Protein AF-A0A8X6I2D7-F1 (afdb_monomer)

Secondary structure (DSSP, 8-state):
--------------PPPEEEE-SS-TTSPPEEEGGGTEEEE---SSHHHHHHHHHHHHHH--S----

InterPro domains:
  IPR000569 HECT domain [PF00632] (15-66)
  IPR000569 HECT domain [PS50237] (1-67)
  IPR035983 HECT, E3 ligase catalytic domain [SSF56204] (17-60)
  IPR050409 E3 ubiquitin-protein ligase [PTHR11254] (7-64)

Structure (mmCIF, N/CA/C/O backbone):
data_AF-A0A8X6I2D7-F1
#
_entry.id   AF-A0A8X6I2D7-F1
#
loop_
_atom_site.group_PDB
_atom_site.id
_atom_site.type_symbol
_atom_site.label_atom_id
_atom_site.label_alt_id
_atom_site.label_comp_id
_atom_site.label_asym_id
_atom_site.label_entity_id
_atom_site.label_seq_id
_atom_site.pdbx_PDB_ins_code
_atom_site.Cartn_x
_atom_site.Cartn_y
_atom_site.Cartn_z
_atom_site.occupancy
_atom_site.B_iso_or_equiv
_atom_site.auth_seq_id
_atom_site.auth_comp_id
_atom_site.auth_asym_id
_atom_site.auth_atom_id
_atom_site.pdbx_PDB_model_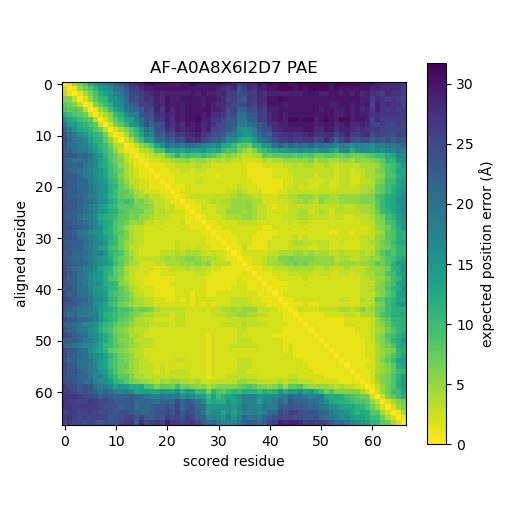num
ATOM 1 N N . MET A 1 1 ? 26.767 -28.928 -28.780 1.00 47.84 1 MET A N 1
ATOM 2 C CA . MET A 1 1 ? 27.414 -27.823 -28.043 1.00 47.84 1 MET A CA 1
ATOM 3 C C . MET A 1 1 ? 27.019 -26.526 -28.720 1.00 47.84 1 MET A C 1
ATOM 5 O O . MET A 1 1 ? 27.516 -26.255 -29.801 1.00 47.84 1 MET A O 1
ATOM 9 N N . ASN A 1 2 ? 26.067 -25.791 -28.148 1.00 42.75 2 ASN A N 1
ATOM 10 C CA . ASN A 1 2 ? 25.739 -24.436 -28.582 1.00 42.75 2 ASN A CA 1
ATOM 11 C C . ASN A 1 2 ? 26.237 -23.489 -27.479 1.00 42.75 2 ASN A C 1
ATOM 13 O O . ASN A 1 2 ? 25.660 -23.502 -26.390 1.00 42.75 2 ASN A O 1
ATOM 17 N N . PRO A 1 3 ? 27.352 -22.772 -27.687 1.00 59.66 3 PRO A N 1
ATOM 18 C CA . PRO A 1 3 ? 27.828 -21.782 -26.745 1.00 59.66 3 PRO A CA 1
ATOM 19 C C . PRO A 1 3 ? 27.248 -20.430 -27.152 1.00 59.66 3 PRO A C 1
ATOM 21 O O . PRO A 1 3 ? 27.546 -19.954 -28.239 1.00 59.66 3 PRO A O 1
ATOM 24 N N . SER A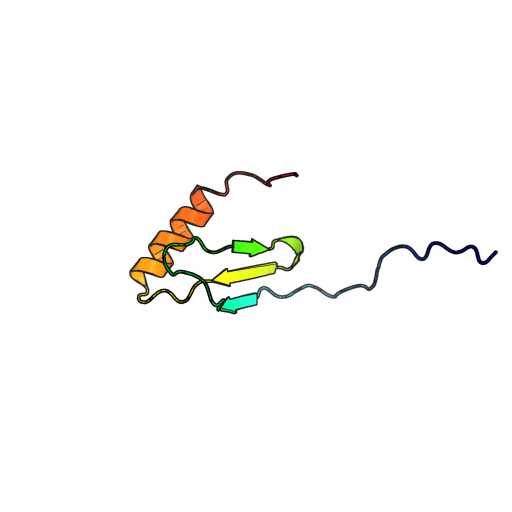 1 4 ? 26.447 -19.804 -26.294 1.00 47.66 4 SER A N 1
ATOM 25 C CA . SER A 1 4 ? 26.341 -18.341 -26.193 1.00 47.66 4 SER A CA 1
ATOM 26 C C . SER A 1 4 ? 25.459 -17.991 -25.006 1.00 47.66 4 SER A C 1
ATOM 28 O O . SER A 1 4 ? 24.234 -18.062 -25.055 1.00 47.66 4 SER A O 1
ATOM 30 N N . ILE A 1 5 ? 26.130 -17.636 -23.919 1.00 58.16 5 ILE A N 1
ATOM 31 C CA . ILE A 1 5 ? 25.552 -16.981 -22.759 1.00 58.16 5 ILE A CA 1
ATOM 32 C C . ILE A 1 5 ? 25.044 -15.607 -23.239 1.00 58.16 5 ILE A C 1
ATOM 34 O O . ILE A 1 5 ? 25.815 -14.715 -23.582 1.00 58.16 5 ILE A O 1
ATOM 38 N N . GLY A 1 6 ? 23.729 -15.473 -23.400 1.00 45.56 6 GLY A N 1
ATOM 39 C CA . GLY A 1 6 ? 23.088 -14.218 -23.783 1.00 45.56 6 GLY A CA 1
ATOM 40 C C . GLY A 1 6 ? 22.831 -13.389 -22.537 1.00 45.56 6 GLY A C 1
ATOM 41 O O . GLY A 1 6 ? 21.780 -13.520 -21.916 1.00 45.56 6 GLY A O 1
ATOM 42 N N . GLY A 1 7 ? 23.825 -12.594 -22.146 1.00 43.06 7 GLY A N 1
ATOM 43 C CA . GLY A 1 7 ? 23.721 -11.641 -21.052 1.00 43.06 7 GLY A CA 1
ATOM 44 C C . GLY A 1 7 ? 22.519 -10.706 -21.197 1.00 43.06 7 GLY A C 1
ATOM 45 O O . GLY A 1 7 ? 22.118 -10.316 -22.292 1.00 43.06 7 GLY A O 1
ATOM 46 N N . SER A 1 8 ? 21.972 -10.365 -20.034 1.00 61.31 8 SER A N 1
ATOM 47 C CA . SER A 1 8 ? 21.051 -9.270 -19.753 1.00 61.31 8 SER A CA 1
ATOM 48 C C . SER A 1 8 ? 21.176 -8.078 -20.702 1.00 61.31 8 SER A C 1
ATOM 50 O O . SER A 1 8 ? 22.277 -7.568 -20.893 1.00 61.31 8 SER A O 1
ATOM 52 N N . THR A 1 9 ? 20.040 -7.586 -21.196 1.00 50.53 9 THR A N 1
ATOM 53 C CA . THR A 1 9 ? 19.639 -6.161 -21.263 1.00 50.53 9 THR A CA 1
ATOM 54 C C . THR A 1 9 ? 18.524 -6.011 -22.296 1.00 50.53 9 THR A C 1
ATOM 56 O O . THR A 1 9 ? 18.648 -5.350 -23.322 1.00 50.53 9 THR A O 1
ATOM 59 N N . GLY A 1 10 ? 17.364 -6.605 -22.003 1.00 50.84 10 GLY A N 1
ATOM 60 C CA . GLY A 1 10 ? 16.131 -6.000 -22.489 1.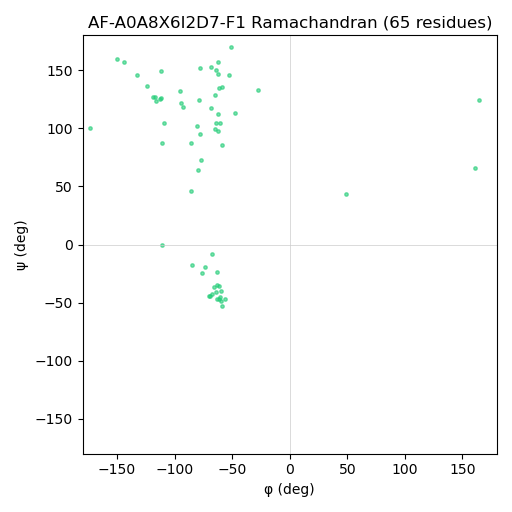00 50.84 10 GLY A CA 1
ATOM 61 C C . GLY A 1 10 ? 16.025 -4.659 -21.778 1.00 50.84 10 GLY A C 1
ATOM 62 O O . GLY A 1 10 ? 15.704 -4.635 -20.592 1.00 50.84 10 GLY A O 1
ATOM 63 N N . ALA A 1 11 ? 16.409 -3.579 -22.457 1.00 51.91 11 ALA A N 1
ATOM 64 C CA . ALA A 1 11 ? 16.289 -2.216 -21.971 1.00 51.91 11 ALA A CA 1
ATOM 65 C C . ALA A 1 11 ? 14.810 -1.929 -21.681 1.00 51.91 11 ALA A C 1
ATOM 67 O O . ALA A 1 11 ? 14.066 -1.451 -22.534 1.00 51.91 11 ALA A O 1
ATOM 68 N N . ALA A 1 12 ? 14.357 -2.278 -20.478 1.00 63.09 12 ALA A N 1
ATOM 69 C CA . ALA A 1 12 ? 13.132 -1.731 -19.943 1.00 63.09 12 ALA A CA 1
ATOM 70 C C . ALA A 1 12 ? 13.399 -0.231 -19.839 1.00 63.09 12 ALA A C 1
ATOM 72 O O . ALA A 1 12 ? 14.280 0.186 -19.086 1.00 63.09 12 ALA A O 1
ATOM 73 N N . GLY A 1 13 ? 12.698 0.563 -20.651 1.00 69.75 13 GLY A N 1
ATOM 74 C CA . GLY A 1 13 ? 12.703 2.016 -20.518 1.00 69.75 13 GLY A CA 1
ATOM 75 C C . GLY A 1 13 ? 12.406 2.442 -19.072 1.00 69.75 13 GLY A C 1
ATOM 76 O O . GLY A 1 13 ? 12.027 1.600 -18.251 1.00 69.75 13 GLY A O 1
ATOM 77 N N . PRO A 1 14 ? 12.581 3.732 -18.734 1.00 74.62 14 PRO A N 1
ATOM 78 C CA . PRO A 1 14 ? 12.411 4.217 -17.367 1.00 74.62 14 PRO A CA 1
ATOM 79 C C . PRO A 1 14 ? 11.098 3.691 -16.776 1.00 74.62 14 PRO A C 1
ATOM 81 O O . PRO A 1 14 ? 10.013 3.998 -17.274 1.00 74.62 14 PRO A O 1
ATOM 84 N N . ARG A 1 15 ? 11.203 2.826 -15.756 1.00 79.19 15 ARG A N 1
ATOM 85 C CA . ARG A 1 15 ? 10.029 2.237 -15.110 1.00 79.19 15 ARG A CA 1
ATOM 86 C C . ARG A 1 15 ? 9.316 3.347 -14.358 1.00 79.19 15 ARG A C 1
ATOM 88 O O . ARG A 1 15 ? 9.898 3.949 -13.458 1.00 79.19 15 ARG A O 1
ATOM 95 N N . LEU A 1 16 ? 8.081 3.632 -14.754 1.00 88.69 16 LEU A N 1
ATOM 96 C CA . LEU A 1 16 ? 7.260 4.618 -14.067 1.00 88.69 16 LEU A CA 1
ATOM 97 C C . LEU A 1 16 ? 6.971 4.154 -12.643 1.00 88.69 16 LEU A C 1
ATOM 99 O O . LEU A 1 16 ? 6.881 2.955 -12.372 1.00 88.69 16 LEU A O 1
ATOM 103 N N . PHE A 1 17 ? 6.801 5.124 -11.754 1.00 92.62 17 PHE A N 1
ATOM 104 C CA . PHE A 1 17 ? 6.308 4.846 -10.421 1.00 92.62 17 PHE A CA 1
ATOM 105 C C . PHE A 1 17 ? 4.868 4.321 -10.495 1.00 92.62 17 PHE A C 1
ATOM 107 O O . PHE A 1 17 ? 4.018 4.928 -11.147 1.00 92.62 17 PHE A O 1
ATOM 114 N N . THR A 1 18 ? 4.599 3.190 -9.848 1.00 94.88 18 THR A N 1
ATOM 115 C CA . THR A 1 18 ? 3.292 2.520 -9.870 1.00 94.88 18 THR A CA 1
ATOM 116 C C . THR A 1 18 ? 2.845 2.129 -8.466 1.00 94.88 18 THR A C 1
ATOM 118 O O . THR A 1 18 ? 3.657 1.775 -7.612 1.00 94.88 18 THR A O 1
ATOM 121 N N . ILE A 1 19 ? 1.535 2.186 -8.229 1.00 95.06 19 ILE A N 1
ATOM 122 C CA . ILE A 1 19 ? 0.909 1.766 -6.972 1.00 95.06 19 ILE A CA 1
ATOM 123 C C . ILE A 1 19 ? -0.050 0.627 -7.287 1.00 95.06 19 ILE A C 1
ATOM 125 O O . ILE A 1 19 ? -0.891 0.753 -8.177 1.00 95.06 19 ILE A O 1
ATOM 129 N N . HIS A 1 20 ? 0.097 -0.489 -6.585 1.00 95.31 20 HIS A N 1
ATOM 130 C CA . HIS A 1 20 ? -0.715 -1.683 -6.771 1.00 95.31 20 HIS A CA 1
ATOM 131 C C . HIS A 1 20 ? -1.503 -1.969 -5.499 1.00 95.31 20 HIS A C 1
ATOM 133 O O . HIS A 1 20 ? -0.926 -2.083 -4.422 1.00 95.31 20 HIS A O 1
ATOM 139 N N . LEU A 1 21 ? -2.816 -2.127 -5.634 1.00 94.94 21 LEU A N 1
ATOM 140 C CA . LEU A 1 21 ? -3.642 -2.665 -4.561 1.00 94.94 21 LEU A CA 1
ATOM 141 C C . LEU A 1 21 ? -3.469 -4.188 -4.537 1.00 94.94 21 LEU A C 1
ATOM 143 O O . LEU A 1 21 ? -3.675 -4.839 -5.562 1.00 94.94 21 LEU A O 1
ATOM 147 N N . ILE A 1 22 ? -3.075 -4.749 -3.397 1.00 94.88 22 ILE A N 1
ATOM 148 C CA . ILE A 1 22 ? -2.883 -6.196 -3.231 1.00 94.88 22 ILE A CA 1
ATOM 149 C C . ILE A 1 22 ? -3.932 -6.784 -2.296 1.00 94.88 22 ILE A C 1
ATOM 151 O O . ILE A 1 22 ? -4.365 -6.128 -1.355 1.00 94.88 22 ILE A O 1
ATOM 155 N N . ASP A 1 23 ? -4.297 -8.042 -2.524 1.00 92.88 23 ASP A N 1
ATOM 156 C CA . ASP A 1 23 ? -5.123 -8.799 -1.587 1.00 92.88 23 ASP A CA 1
ATOM 157 C C . ASP A 1 23 ? -4.241 -9.282 -0.424 1.00 92.88 23 ASP A C 1
ATOM 159 O O . ASP A 1 23 ? -3.484 -10.248 -0.537 1.00 92.88 23 ASP A O 1
ATOM 163 N N . ALA A 1 24 ? -4.237 -8.515 0.664 1.00 90.12 24 ALA A N 1
ATOM 164 C CA . ALA A 1 24 ? -3.450 -8.775 1.863 1.00 90.12 24 ALA A CA 1
ATOM 165 C C . ALA A 1 24 ? -4.167 -8.226 3.101 1.00 90.12 24 ALA A C 1
ATOM 167 O O . ALA A 1 24 ? -4.996 -7.323 2.994 1.00 90.12 24 ALA A O 1
ATOM 168 N N . ASN A 1 25 ? -3.816 -8.734 4.289 1.00 91.69 25 ASN A N 1
ATOM 169 C CA . ASN A 1 25 ? -4.364 -8.200 5.536 1.00 91.69 25 ASN A CA 1
ATOM 170 C C . ASN A 1 25 ? -4.029 -6.702 5.679 1.00 91.69 25 ASN A C 1
ATOM 172 O O . ASN A 1 25 ? -2.886 -6.293 5.467 1.00 91.69 25 ASN A O 1
ATOM 176 N N . THR A 1 26 ? -5.017 -5.905 6.088 1.00 92.00 26 THR A N 1
ATOM 177 C CA . THR A 1 26 ? -4.905 -4.458 6.312 1.00 92.00 26 THR A CA 1
ATOM 178 C C . THR A 1 26 ? -4.006 -4.090 7.495 1.00 92.00 26 THR A C 1
ATOM 180 O O . THR A 1 26 ? -3.717 -2.915 7.693 1.00 92.00 26 THR A O 1
ATOM 183 N N . ASP A 1 27 ? -3.556 -5.058 8.294 1.00 91.06 27 ASP A N 1
ATOM 184 C CA . ASP A 1 27 ? -2.584 -4.816 9.369 1.00 91.06 27 ASP A CA 1
ATOM 185 C C . ASP A 1 27 ? -1.127 -4.847 8.892 1.00 91.06 27 ASP A C 1
ATOM 187 O O . ASP A 1 27 ? -0.246 -4.320 9.581 1.00 91.06 27 ASP A O 1
ATOM 191 N N . ASN A 1 28 ? -0.881 -5.423 7.710 1.00 91.38 28 ASN A N 1
ATOM 192 C CA . ASN A 1 28 ? 0.441 -5.481 7.094 1.00 91.38 28 ASN A CA 1
ATOM 193 C C . ASN A 1 28 ? 0.907 -4.089 6.655 1.00 91.38 28 ASN A C 1
ATOM 195 O O . ASN A 1 28 ? 0.097 -3.230 6.324 1.00 91.38 28 ASN A O 1
ATOM 199 N N . LEU A 1 29 ? 2.224 -3.891 6.604 1.00 93.44 29 LEU A N 1
ATOM 200 C CA . LEU A 1 29 ? 2.833 -2.681 6.054 1.00 93.44 29 LEU A CA 1
ATOM 201 C C . LEU A 1 29 ? 2.846 -2.707 4.515 1.00 93.44 29 LEU A C 1
ATOM 203 O O . LEU A 1 29 ? 2.916 -3.794 3.923 1.00 93.44 29 LEU A O 1
ATOM 207 N N . PRO A 1 30 ? 2.812 -1.534 3.851 1.00 93.75 30 PRO A N 1
ATOM 208 C CA . PRO A 1 30 ? 3.028 -1.463 2.411 1.00 93.75 30 PRO A CA 1
ATOM 209 C C . PRO A 1 30 ? 4.440 -1.944 2.055 1.00 93.75 30 PRO A C 1
ATOM 211 O O . PRO A 1 30 ? 5.393 -1.739 2.809 1.00 93.75 30 PRO A O 1
ATOM 214 N N . LYS A 1 31 ? 4.583 -2.579 0.890 1.00 91.94 31 LYS A N 1
ATOM 215 C CA . LYS A 1 31 ? 5.862 -3.133 0.422 1.00 91.94 31 LYS A CA 1
ATOM 216 C C . LYS A 1 31 ? 6.370 -2.360 -0.783 1.00 91.94 31 LYS A C 1
ATOM 218 O O . LYS A 1 31 ? 5.667 -2.239 -1.785 1.00 91.94 31 LYS A O 1
ATOM 223 N N . ALA A 1 32 ? 7.603 -1.873 -0.702 1.00 91.75 32 ALA A N 1
ATOM 224 C CA . ALA A 1 32 ? 8.263 -1.194 -1.807 1.00 91.75 32 ALA A CA 1
ATOM 225 C C . ALA A 1 32 ? 9.139 -2.167 -2.606 1.00 91.75 32 ALA A C 1
ATOM 227 O O . ALA A 1 32 ? 9.969 -2.884 -2.054 1.00 91.75 32 ALA A O 1
ATOM 228 N N . HIS A 1 33 ? 8.995 -2.136 -3.927 1.00 90.06 33 HIS A N 1
ATOM 229 C CA . HIS A 1 33 ? 9.850 -2.836 -4.877 1.00 90.06 33 HIS A CA 1
ATOM 230 C C . HIS A 1 33 ? 10.673 -1.806 -5.646 1.00 90.06 33 HIS A C 1
ATOM 232 O O . HIS A 1 33 ? 10.271 -1.335 -6.715 1.00 90.06 33 HIS A O 1
ATOM 238 N N . THR A 1 34 ?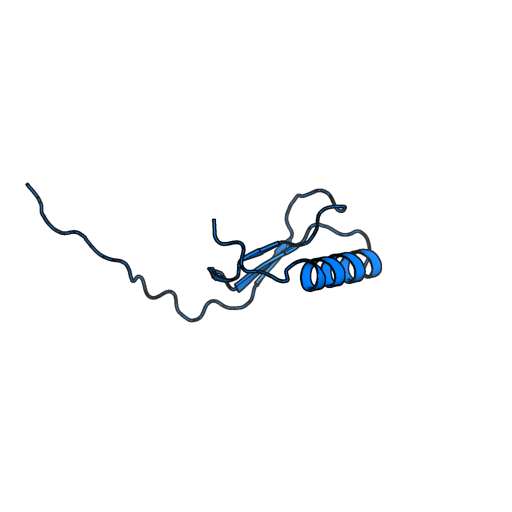 11.829 -1.439 -5.097 1.00 86.38 34 THR A N 1
ATOM 239 C CA . THR A 1 34 ? 12.691 -0.368 -5.629 1.00 86.38 34 THR A CA 1
ATOM 240 C C . THR A 1 34 ? 13.200 -0.668 -7.041 1.00 86.38 34 THR A C 1
ATOM 242 O O . THR A 1 34 ? 13.214 0.220 -7.885 1.00 86.38 34 THR A O 1
ATOM 245 N N . CYS A 1 35 ? 13.497 -1.932 -7.359 1.00 85.00 35 CYS A N 1
ATOM 246 C CA . CYS A 1 35 ? 13.891 -2.361 -8.708 1.00 85.00 35 CYS A CA 1
ATOM 247 C C . CYS A 1 35 ? 12.792 -2.152 -9.767 1.00 85.00 35 CYS A C 1
ATOM 249 O O . CYS A 1 35 ? 13.080 -2.064 -10.962 1.00 85.00 35 CYS A O 1
ATOM 251 N N . PHE A 1 36 ? 11.524 -2.100 -9.346 1.00 87.06 36 PHE A N 1
ATOM 252 C CA . PHE A 1 36 ? 10.371 -1.974 -10.237 1.00 87.06 36 PHE A CA 1
ATOM 253 C C . PHE A 1 36 ? 9.666 -0.619 -10.135 1.00 87.06 36 PHE A C 1
ATOM 255 O O . PHE A 1 36 ? 8.696 -0.420 -10.862 1.00 87.06 36 PHE A O 1
ATOM 262 N N . ASN A 1 37 ? 10.139 0.292 -9.274 1.00 89.12 37 ASN A N 1
ATOM 263 C CA . ASN A 1 37 ? 9.453 1.538 -8.923 1.00 89.12 37 ASN A CA 1
ATOM 264 C C . ASN A 1 37 ? 7.975 1.301 -8.559 1.00 89.12 37 ASN A C 1
ATOM 266 O O . ASN A 1 37 ? 7.089 2.023 -9.009 1.00 89.12 37 ASN A O 1
ATOM 270 N N . ARG A 1 38 ? 7.696 0.255 -7.774 1.00 93.25 38 ARG A N 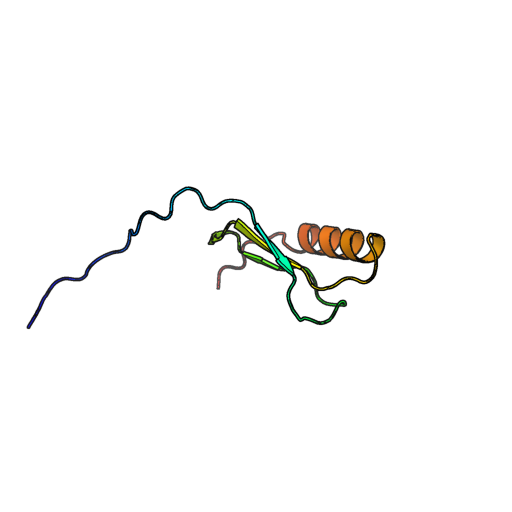1
ATOM 271 C CA . ARG A 1 38 ? 6.328 -0.160 -7.434 1.00 93.25 38 ARG A CA 1
ATOM 272 C C . ARG A 1 38 ? 6.114 -0.203 -5.928 1.00 93.25 38 ARG A C 1
ATOM 274 O O . ARG A 1 38 ? 6.957 -0.749 -5.221 1.00 93.25 38 ARG A O 1
ATOM 281 N N . ILE A 1 39 ? 4.983 0.309 -5.451 1.00 94.44 39 ILE A N 1
ATOM 282 C CA . ILE A 1 39 ? 4.525 0.120 -4.068 1.00 94.44 39 ILE A CA 1
ATOM 283 C C . ILE A 1 39 ? 3.262 -0.735 -4.071 1.00 94.44 39 ILE A C 1
ATOM 285 O O . ILE A 1 39 ? 2.274 -0.389 -4.719 1.00 94.44 39 ILE A O 1
ATOM 289 N N . ASP A 1 40 ? 3.295 -1.828 -3.318 1.00 95.06 40 ASP A N 1
ATOM 290 C CA . ASP A 1 40 ? 2.147 -2.696 -3.084 1.00 95.06 40 ASP A CA 1
ATOM 291 C C . ASP A 1 40 ? 1.462 -2.268 -1.774 1.00 95.06 40 ASP A C 1
ATOM 293 O O . ASP A 1 40 ? 2.089 -2.246 -0.710 1.00 95.06 40 ASP A O 1
ATOM 297 N N . ILE A 1 41 ? 0.181 -1.910 -1.859 1.00 95.06 41 ILE A N 1
ATOM 298 C CA . ILE A 1 41 ? -0.624 -1.349 -0.771 1.00 95.06 41 ILE A CA 1
ATOM 299 C C . ILE A 1 41 ? -1.775 -2.317 -0.436 1.00 95.06 41 ILE A C 1
ATOM 301 O O . ILE A 1 41 ? -2.560 -2.653 -1.327 1.00 95.06 41 ILE A O 1
ATOM 305 N N . PRO A 1 42 ? -1.897 -2.781 0.822 1.00 95.7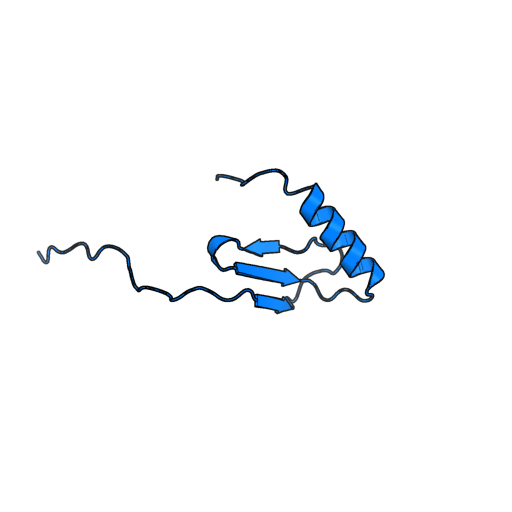5 42 PRO A N 1
ATOM 306 C CA . PRO A 1 42 ? -3.089 -3.476 1.313 1.00 95.75 42 PRO A CA 1
ATOM 307 C C . PRO A 1 42 ? -4.345 -2.584 1.264 1.00 95.75 42 PRO A C 1
ATOM 309 O O . PRO A 1 42 ? -4.223 -1.359 1.313 1.00 95.75 42 PRO A O 1
ATOM 312 N N . PRO A 1 43 ? -5.563 -3.150 1.225 1.00 95.69 43 PRO A N 1
ATOM 313 C CA . PRO A 1 43 ? -6.802 -2.387 1.112 1.00 95.69 43 PRO A CA 1
ATOM 314 C C . PRO A 1 43 ? -7.195 -1.754 2.453 1.00 95.69 43 PRO A C 1
ATOM 316 O O . PRO A 1 43 ? -8.119 -2.203 3.124 1.00 95.69 4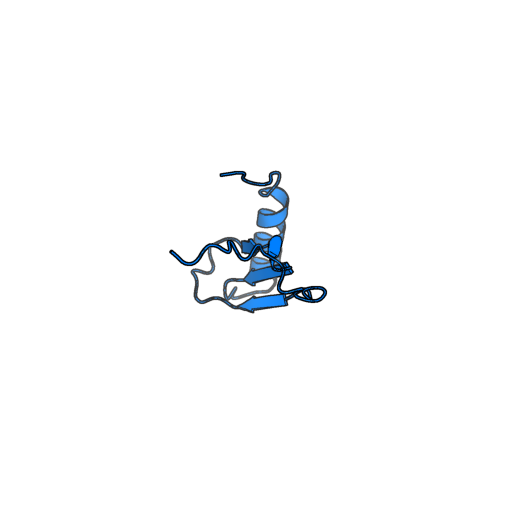3 PRO A O 1
ATOM 319 N N . TYR A 1 44 ? -6.471 -0.715 2.871 1.00 95.69 44 TYR A N 1
ATOM 320 C CA . TYR A 1 44 ? -6.762 0.005 4.108 1.00 95.69 44 TYR A CA 1
ATOM 321 C C . TYR A 1 44 ? -8.152 0.648 4.069 1.00 95.69 44 TYR A C 1
ATOM 323 O O . TYR A 1 44 ? -8.532 1.296 3.096 1.00 95.69 44 TYR A O 1
ATOM 331 N N . GLU A 1 45 ? -8.887 0.495 5.166 1.00 92.50 45 GLU A N 1
ATOM 332 C CA . GLU A 1 45 ? -10.285 0.925 5.282 1.00 92.50 45 GLU A CA 1
ATOM 333 C C . GLU A 1 45 ? -10.441 2.450 5.404 1.00 92.50 45 GLU A C 1
ATOM 335 O O . GLU A 1 45 ? -11.519 2.988 5.156 1.00 92.50 45 GLU A O 1
ATOM 340 N N . SER A 1 46 ? -9.370 3.160 5.777 1.00 95.94 46 SER A N 1
ATOM 341 C CA . SER A 1 46 ? -9.366 4.612 5.946 1.00 95.94 46 SER A CA 1
ATOM 342 C C . SER A 1 46 ? -8.045 5.248 5.511 1.00 95.94 46 SER A C 1
ATOM 344 O O . SER A 1 46 ? -6.984 4.616 5.506 1.00 95.94 46 SER A O 1
ATOM 346 N N . TYR A 1 47 ? -8.112 6.540 5.180 1.00 94.88 47 TYR A N 1
ATOM 347 C CA . TYR A 1 47 ? -6.930 7.354 4.892 1.00 94.88 47 TYR A CA 1
ATOM 348 C C . TYR A 1 47 ? -5.969 7.410 6.086 1.00 94.88 47 TYR A C 1
ATOM 350 O O . TYR A 1 47 ? -4.759 7.324 5.900 1.00 94.88 47 TYR A O 1
ATOM 358 N N . GLU A 1 48 ? -6.500 7.510 7.307 1.00 96.75 48 GLU A N 1
ATOM 359 C CA . GLU A 1 48 ? -5.698 7.555 8.535 1.00 96.75 48 GLU A CA 1
ATOM 360 C C . GLU A 1 48 ? -4.856 6.284 8.692 1.00 96.75 48 GLU A C 1
ATOM 362 O O . GLU A 1 48 ? -3.649 6.379 8.913 1.00 96.75 48 GLU A O 1
ATOM 367 N N . LYS A 1 49 ? -5.456 5.102 8.467 1.00 94.50 49 LYS A N 1
ATOM 368 C CA . LYS A 1 49 ? -4.739 3.818 8.522 1.00 94.50 49 LYS A CA 1
ATOM 369 C C . LYS A 1 49 ? -3.666 3.730 7.433 1.00 94.50 49 LYS A C 1
ATOM 371 O O . LYS A 1 49 ? -2.561 3.270 7.705 1.00 94.50 49 LYS A O 1
ATOM 376 N N . LEU A 1 50 ? -3.958 4.207 6.220 1.00 95.50 50 LEU A N 1
ATOM 377 C CA . LEU A 1 50 ? -2.971 4.270 5.138 1.00 95.50 50 LEU A CA 1
ATOM 378 C C . LEU A 1 50 ? -1.790 5.174 5.501 1.00 95.50 50 LEU A C 1
ATOM 380 O O . LEU A 1 50 ? -0.643 4.778 5.308 1.00 95.50 50 LEU A O 1
ATOM 384 N N . TYR A 1 51 ? -2.064 6.371 6.019 1.00 95.38 51 TYR A N 1
ATOM 385 C CA . TYR A 1 51 ? -1.040 7.346 6.381 1.00 95.38 51 TYR A CA 1
ATOM 386 C C . TYR A 1 51 ? -0.135 6.826 7.501 1.00 95.38 51 TYR A C 1
ATOM 388 O O . TYR A 1 51 ? 1.088 6.884 7.372 1.00 95.38 51 TYR A O 1
ATOM 396 N N . GLU A 1 52 ? -0.723 6.266 8.560 1.00 95.56 52 GLU A N 1
ATOM 397 C CA . GLU A 1 52 ? 0.013 5.672 9.677 1.00 95.56 52 GLU A CA 1
ATOM 398 C C . GLU A 1 52 ? 0.926 4.537 9.194 1.00 95.56 52 GLU A C 1
ATOM 400 O O . GLU A 1 52 ? 2.135 4.574 9.414 1.00 95.56 52 GLU A O 1
ATOM 405 N N . LYS A 1 53 ? 0.373 3.568 8.453 1.00 94.50 53 LYS A N 1
ATOM 406 C CA . LYS A 1 53 ? 1.122 2.399 7.965 1.00 94.50 53 LYS A CA 1
ATOM 407 C C . LYS A 1 53 ? 2.200 2.769 6.952 1.00 94.50 53 LYS A C 1
ATOM 409 O O . LYS A 1 53 ? 3.262 2.150 6.942 1.00 94.50 53 LYS A O 1
ATOM 414 N N . LEU A 1 54 ? 1.948 3.756 6.092 1.00 94.00 54 LEU A N 1
ATOM 415 C CA . LEU A 1 54 ? 2.939 4.239 5.133 1.00 94.00 54 LEU A CA 1
ATOM 416 C C . LEU A 1 54 ? 4.084 4.969 5.835 1.00 94.00 54 LEU A C 1
ATOM 418 O O . LEU A 1 54 ? 5.241 4.707 5.518 1.00 94.00 54 LEU A O 1
ATOM 422 N N . THR A 1 55 ? 3.768 5.835 6.798 1.00 93.62 55 THR A N 1
ATOM 423 C CA . THR A 1 55 ? 4.773 6.539 7.606 1.00 93.62 55 THR A CA 1
ATOM 424 C C . THR A 1 55 ? 5.634 5.532 8.358 1.00 93.62 55 THR A C 1
ATOM 426 O O . THR A 1 55 ? 6.853 5.547 8.210 1.00 93.62 55 THR A O 1
ATOM 429 N N . GLN A 1 56 ? 4.997 4.569 9.031 1.00 93.38 56 GLN A N 1
ATOM 430 C CA . GLN A 1 56 ? 5.684 3.482 9.721 1.00 93.38 56 GLN A CA 1
ATOM 431 C C . GLN A 1 56 ? 6.605 2.699 8.774 1.00 93.38 56 GLN A C 1
ATOM 433 O O . GLN A 1 56 ? 7.759 2.456 9.100 1.00 93.38 56 GLN A O 1
ATOM 438 N N . ALA A 1 57 ? 6.138 2.317 7.581 1.00 91.06 57 ALA A N 1
ATOM 439 C CA . ALA A 1 57 ? 6.972 1.578 6.634 1.00 91.06 57 ALA A CA 1
ATOM 440 C C . ALA A 1 57 ? 8.193 2.374 6.157 1.00 91.06 57 ALA A C 1
ATOM 442 O O . ALA A 1 57 ? 9.248 1.784 5.939 1.00 91.06 57 ALA A O 1
ATOM 443 N N . ILE A 1 58 ? 8.069 3.692 5.993 1.00 89.50 58 ILE A N 1
ATOM 444 C CA . ILE A 1 58 ? 9.185 4.560 5.599 1.00 89.50 58 ILE A CA 1
ATOM 445 C C . ILE A 1 58 ? 10.206 4.676 6.735 1.00 89.50 58 ILE A C 1
ATOM 447 O O . ILE A 1 58 ? 11.403 4.573 6.480 1.00 89.50 58 ILE A O 1
ATOM 451 N N . GLU A 1 59 ? 9.744 4.859 7.971 1.00 88.94 59 GLU A N 1
ATOM 452 C CA . GLU A 1 59 ? 10.604 4.988 9.153 1.00 88.94 59 GLU A CA 1
ATOM 453 C C . GL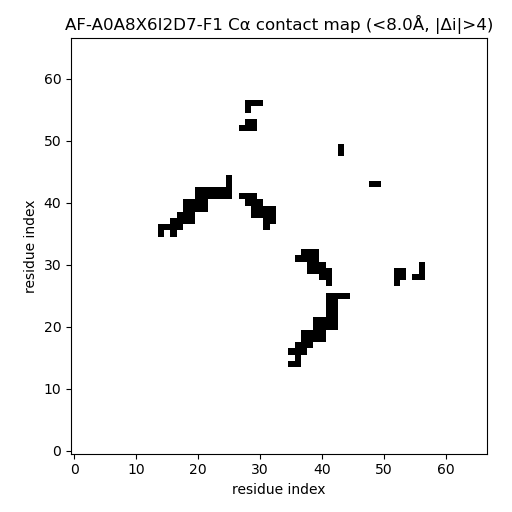U A 1 59 ? 11.341 3.679 9.474 1.00 88.94 59 GLU A C 1
ATOM 455 O O . GLU A 1 59 ? 12.549 3.689 9.714 1.00 88.94 59 GLU A O 1
ATOM 460 N N . GLU A 1 60 ? 10.641 2.544 9.392 1.00 84.00 60 GLU A N 1
ATOM 461 C CA . GLU A 1 60 ? 11.195 1.219 9.692 1.00 84.00 60 GLU A CA 1
ATOM 462 C C . GLU A 1 60 ? 12.105 0.688 8.567 1.00 84.00 60 GLU A C 1
ATOM 464 O O . GLU A 1 60 ? 13.008 -0.109 8.822 1.00 84.00 60 GLU A O 1
ATOM 469 N N . THR A 1 61 ? 11.937 1.144 7.317 1.00 69.00 61 THR A N 1
ATOM 470 C CA . THR A 1 61 ? 12.773 0.720 6.170 1.00 69.00 61 THR A CA 1
ATOM 471 C C . THR A 1 61 ? 14.060 1.552 6.058 1.00 69.00 61 THR A C 1
ATOM 473 O O . THR A 1 61 ? 14.473 1.980 4.978 1.00 69.00 61 THR A O 1
ATOM 476 N N . CYS A 1 62 ? 14.758 1.753 7.178 1.00 57.53 62 CYS A N 1
ATOM 477 C CA . CYS A 1 62 ? 16.127 2.274 7.203 1.00 57.53 62 CYS A CA 1
ATOM 478 C C . CYS A 1 62 ? 17.134 1.160 6.869 1.00 57.53 62 CYS A C 1
ATOM 480 O O . CYS A 1 62 ? 17.946 0.762 7.699 1.00 57.53 62 CYS A O 1
ATOM 482 N N . GLY A 1 63 ? 17.091 0.619 5.654 1.00 55.03 63 GLY A N 1
ATOM 483 C CA . GLY A 1 63 ? 18.080 -0.369 5.238 1.00 55.03 63 GLY A CA 1
ATOM 484 C C . GLY A 1 63 ? 17.659 -1.130 4.000 1.00 55.03 63 GLY A C 1
ATOM 485 O O . GLY A 1 63 ? 16.614 -1.772 3.972 1.00 55.03 63 GLY A O 1
ATOM 486 N N . PHE A 1 64 ? 18.505 -1.096 2.975 1.00 56.12 64 PHE A N 1
ATOM 487 C CA . PHE A 1 64 ? 18.457 -2.109 1.934 1.00 56.12 64 PHE A CA 1
ATOM 488 C C . PHE A 1 64 ? 18.732 -3.450 2.620 1.00 56.12 64 PHE A C 1
ATOM 490 O O . PHE A 1 64 ? 19.869 -3.716 3.006 1.00 56.12 64 PHE A O 1
ATOM 497 N N . ALA A 1 65 ? 17.695 -4.262 2.824 1.00 51.00 65 ALA A N 1
ATOM 498 C CA . ALA A 1 65 ? 17.881 -5.661 3.167 1.00 51.00 65 ALA A CA 1
ATOM 499 C C . ALA A 1 65 ? 18.603 -6.315 1.981 1.00 51.00 65 ALA A C 1
ATOM 501 O O . ALA A 1 65 ? 18.002 -6.594 0.944 1.00 51.00 65 ALA A O 1
ATOM 502 N N . VAL A 1 66 ? 19.923 -6.440 2.103 1.00 42.00 66 VAL A N 1
ATOM 503 C CA . VAL A 1 66 ? 20.733 -7.325 1.272 1.00 42.00 66 VAL A CA 1
ATOM 504 C C . VAL A 1 66 ? 20.567 -8.711 1.882 1.00 42.00 66 VAL A C 1
ATOM 506 O O . VAL A 1 66 ? 21.139 -8.983 2.936 1.00 42.00 66 VAL A O 1
ATOM 509 N N . GLU A 1 67 ? 19.737 -9.541 1.255 1.00 40.59 67 GLU A N 1
ATOM 510 C CA . GLU A 1 67 ? 19.878 -11.002 1.332 1.00 40.59 67 GLU A CA 1
ATOM 511 C C . GLU A 1 67 ? 20.821 -11.487 0.226 1.00 40.59 67 GLU A C 1
ATOM 513 O O . GLU A 1 67 ? 20.753 -10.932 -0.899 1.00 40.59 67 GLU A O 1
#

Nearest PDB structures (foldseek):
  6fx4-assembly1_A  TM=8.866E-01  e=9.735E-07  Ho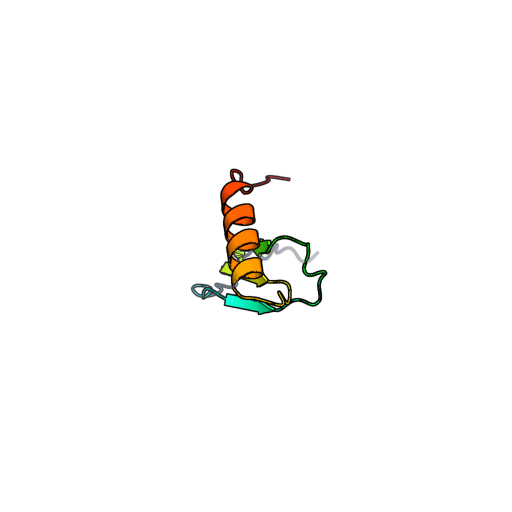mo sapiens
  1zvd-assembly1_A  TM=9.027E-01  e=1.920E-06  Homo sapiens
  6xz1-assembly2_B  TM=8.691E-01  e=4.397E-04  Homo sapiens
  6fyh-assembly1_A  TM=8.817E-01  e=7.074E-04  Homo sapiens
  8p82-assembly1_B  TM=8.907E-01  e=1.973E-02  Homo sapiens

pLDDT: mean 80.39, std 18.71, range [40.59, 96.75]

Foldseek 3Di:
DDDDDPDDDPPPDDQDQEEAEDDDDLVDAWDDDPVRNYIYHYPHPDPVSNVVRPVVCVVVPPDDPDD

Radius of gyration: 17.09 Å; Cα contacts (8 Å, |Δi|>4): 63; chains: 1; bounding box: 38×35×38 Å

Solvent-accessible surface area (backbone atoms only — not comparable to full-atom values): 4412 Å² total; per-residue (Å²): 138,85,90,75,89,80,73,90,74,82,78,74,64,89,66,60,79,43,80,41,84,43,99,53,64,62,86,58,63,51,46,77,38,77,96,58,35,33,38,39,32,42,70,49,93,43,68,68,57,45,51,52,36,48,50,50,40,59,67,72,55,79,60,86,83,80,127

Mean predicted aligned error: 10.49 Å

Sequence (67 aa):
MNPSIGGSTGAAGPRLFTIHLIDANTDNLPKAHTCFNRIDIPPYESYEKLYEKLTQAIEETCGFAVE

Organism: Trichonephila clavata (NCBI:txid2740835)